Protein AF-A0A9X9LH06-F1 (afdb_monomer_lite)

Sequence (81 aa):
MITVFSNRLGWHNMELLLSQFQKRLTFGIQRELCDLVRVSLLNAQRARFLYASGFLTVADLARANIVEVETVLKNAVPFKR

Structure (mmCIF, N/CA/C/O backbone):
data_AF-A0A9X9LH06-F1
#
_entry.id   AF-A0A9X9LH06-F1
#
loop_
_atom_site.group_PDB
_atom_site.id
_atom_site.type_symbol
_atom_site.label_atom_id
_atom_site.label_alt_id
_atom_site.label_comp_id
_atom_site.label_asym_id
_atom_site.label_entity_id
_atom_site.label_seq_id
_atom_site.pdbx_PDB_ins_code
_atom_site.Cartn_x
_atom_site.Cartn_y
_atom_site.Cartn_z
_atom_site.occupancy
_atom_site.B_iso_or_equiv
_atom_site.auth_seq_id
_atom_site.auth_comp_id
_atom_site.auth_asym_id
_atom_site.auth_atom_id
_atom_site.pdbx_PDB_model_num
ATOM 1 N N . MET A 1 1 ? 7.131 3.259 -18.715 1.00 80.75 1 MET A N 1
ATOM 2 C CA . MET A 1 1 ? 7.983 3.833 -19.783 1.00 80.75 1 MET A CA 1
ATOM 3 C C . MET A 1 1 ? 9.445 3.436 -19.608 1.00 80.75 1 MET A C 1
ATOM 5 O O . MET A 1 1 ? 9.927 2.726 -20.472 1.00 80.75 1 MET A O 1
ATOM 9 N N . ILE A 1 2 ? 10.124 3.766 -18.499 1.00 90.44 2 ILE A N 1
ATOM 10 C CA . ILE A 1 2 ? 11.531 3.349 -18.287 1.00 90.44 2 ILE A CA 1
ATOM 11 C C . ILE A 1 2 ? 11.677 1.844 -17.996 1.00 90.44 2 ILE A C 1
ATOM 13 O O . ILE A 1 2 ? 12.555 1.203 -18.552 1.00 90.44 2 ILE A O 1
ATOM 17 N N . THR A 1 3 ? 10.777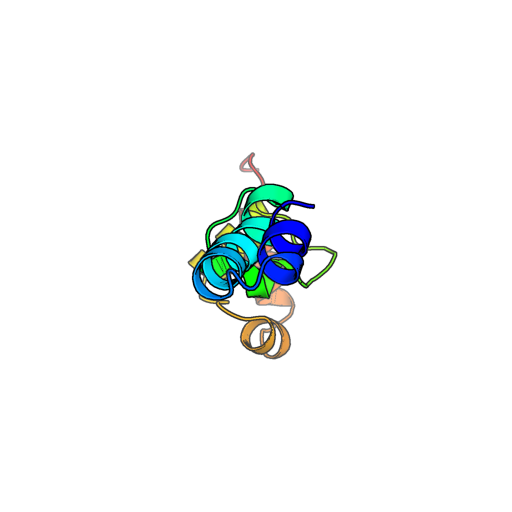 1.251 -17.207 1.00 91.19 3 THR A N 1
ATOM 18 C CA . THR A 1 3 ? 10.758 -0.204 -16.944 1.00 91.19 3 THR A CA 1
ATOM 19 C C . THR A 1 3 ? 10.681 -1.030 -18.230 1.00 91.19 3 THR A C 1
ATOM 21 O O . THR A 1 3 ? 11.506 -1.906 -18.461 1.00 91.19 3 THR A O 1
ATOM 24 N N . VAL A 1 4 ? 9.728 -0.690 -19.104 1.00 92.12 4 VAL A N 1
ATOM 25 C CA . VAL A 1 4 ? 9.553 -1.334 -20.416 1.00 92.12 4 VAL A CA 1
ATOM 26 C C . VAL A 1 4 ? 10.761 -1.081 -21.319 1.00 92.12 4 VAL A C 1
ATOM 28 O O . VAL A 1 4 ? 11.191 -1.988 -22.018 1.00 92.12 4 VAL A O 1
ATOM 31 N N . PHE A 1 5 ? 11.340 0.120 -21.292 1.00 93.69 5 PHE A N 1
ATOM 32 C CA . PHE A 1 5 ? 12.559 0.418 -22.043 1.00 93.69 5 PHE A CA 1
ATOM 33 C C . PHE A 1 5 ? 13.738 -0.475 -21.613 1.00 93.69 5 PHE A C 1
ATOM 35 O O . PHE A 1 5 ? 14.348 -1.118 -22.464 1.00 93.69 5 PHE A O 1
ATOM 42 N N . SER A 1 6 ? 14.004 -0.601 -20.307 1.00 93.00 6 SER A N 1
ATOM 43 C CA . SER A 1 6 ? 15.049 -1.487 -19.772 1.00 93.00 6 SER A CA 1
ATOM 44 C C . SER A 1 6 ? 14.814 -2.958 -20.133 1.00 93.00 6 SER A C 1
ATOM 46 O O . SER A 1 6 ? 15.768 -3.652 -20.478 1.00 93.00 6 SER A O 1
ATOM 48 N N . ASN A 1 7 ? 13.556 -3.415 -20.129 1.00 94.12 7 ASN A N 1
ATOM 49 C CA . ASN A 1 7 ? 13.191 -4.763 -20.570 1.00 94.12 7 ASN A CA 1
ATOM 50 C C . ASN A 1 7 ? 13.583 -5.017 -22.035 1.00 94.12 7 ASN A C 1
ATOM 52 O O . ASN A 1 7 ? 14.206 -6.029 -22.347 1.00 94.12 7 ASN A O 1
ATOM 56 N N . ARG A 1 8 ? 13.265 -4.074 -22.934 1.00 95.94 8 ARG A N 1
ATOM 57 C CA . ARG A 1 8 ? 13.552 -4.198 -24.375 1.00 95.94 8 ARG A CA 1
ATOM 58 C C . ARG A 1 8 ? 15.047 -4.202 -24.704 1.00 95.94 8 ARG A C 1
ATOM 60 O O . ARG A 1 8 ? 15.418 -4.750 -25.734 1.00 95.94 8 ARG A O 1
ATOM 67 N N . LEU A 1 9 ? 15.888 -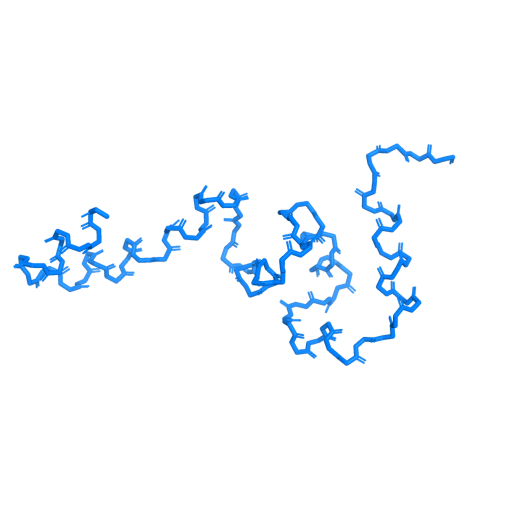3.631 -23.840 1.00 96.44 9 LEU A N 1
ATOM 68 C CA . LEU A 1 9 ? 17.352 -3.676 -23.957 1.00 96.44 9 LEU A CA 1
ATOM 69 C C . LEU A 1 9 ? 17.987 -4.905 -23.280 1.00 96.44 9 LEU A C 1
ATOM 71 O O . LEU A 1 9 ? 19.208 -5.045 -23.297 1.00 96.44 9 LEU A O 1
ATOM 75 N N . GLY A 1 10 ? 17.187 -5.784 -22.663 1.00 95.31 10 GLY A N 1
ATOM 76 C CA . GLY A 1 10 ? 17.680 -6.951 -21.922 1.00 95.31 10 GLY A CA 1
ATOM 77 C C . GLY A 1 10 ? 18.296 -6.614 -20.558 1.00 95.31 10 GLY A C 1
ATOM 78 O O . GLY A 1 10 ? 18.955 -7.450 -19.942 1.00 95.31 10 GLY A O 1
ATOM 79 N N . TRP A 1 11 ? 18.099 -5.396 -20.046 1.00 96.88 11 TRP A N 1
ATOM 80 C CA . TRP A 1 11 ? 18.644 -4.951 -18.758 1.00 96.88 11 TRP A CA 1
ATOM 81 C C . TRP A 1 11 ? 17.759 -5.397 -17.588 1.00 96.88 11 TRP A C 1
ATOM 83 O O . TRP A 1 11 ? 17.214 -4.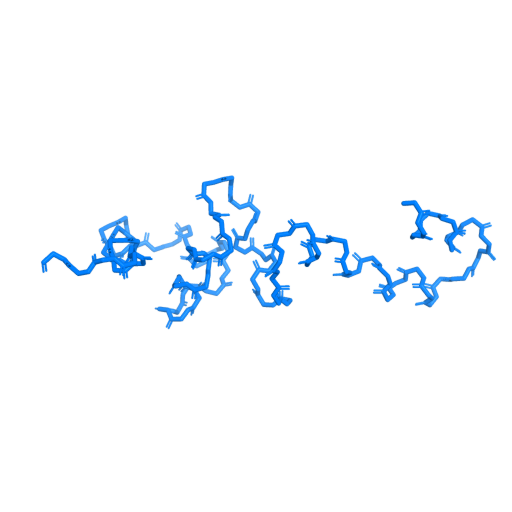577 -16.844 1.00 96.88 11 TRP A O 1
ATOM 93 N N . HIS A 1 12 ? 17.626 -6.709 -17.404 1.00 93.75 12 HIS A N 1
ATOM 94 C CA . HIS A 1 12 ? 16.688 -7.308 -16.447 1.00 93.75 12 HIS A CA 1
ATOM 95 C C . HIS A 1 12 ? 16.918 -6.875 -14.992 1.00 93.75 12 HIS A C 1
ATOM 97 O O . HIS A 1 12 ? 15.960 -6.621 -14.263 1.00 93.75 12 HIS A O 1
ATOM 103 N N . ASN A 1 13 ? 18.175 -6.708 -14.570 1.00 93.88 13 ASN A N 1
ATOM 104 C CA . ASN A 1 13 ? 18.488 -6.228 -13.218 1.00 93.88 13 ASN A CA 1
ATOM 105 C C . ASN A 1 13 ? 17.946 -4.811 -12.981 1.00 93.88 13 ASN A C 1
ATOM 107 O O . ASN A 1 13 ? 17.386 -4.517 -11.926 1.00 93.88 13 ASN A O 1
ATOM 111 N N . MET A 1 14 ? 18.082 -3.932 -13.977 1.00 93.31 14 MET A N 1
ATOM 112 C CA . MET A 1 14 ? 17.606 -2.555 -13.879 1.00 93.31 14 MET A CA 1
ATOM 113 C C . MET A 1 14 ? 16.079 -2.495 -13.940 1.00 93.31 14 MET A C 1
ATOM 115 O O . MET A 1 14 ? 15.459 -1.789 -13.148 1.00 93.31 14 MET A O 1
ATOM 119 N N . GLU A 1 15 ? 15.466 -3.283 -14.824 1.00 94.00 15 GLU A N 1
ATOM 120 C CA . GLU A 1 15 ? 14.014 -3.447 -14.887 1.00 94.00 15 GLU A CA 1
ATOM 121 C C . GLU A 1 15 ? 13.433 -3.879 -13.534 1.00 94.00 15 GLU A C 1
ATOM 123 O O . GLU A 1 15 ? 12.479 -3.260 -13.052 1.00 94.00 15 GLU A O 1
ATOM 128 N N . LEU A 1 16 ? 14.027 -4.896 -12.898 1.00 92.56 16 LEU A N 1
ATOM 129 C CA . LEU A 1 16 ? 13.570 -5.413 -11.611 1.00 92.56 16 LEU A CA 1
ATOM 130 C C . LEU A 1 16 ? 13.573 -4.320 -10.540 1.00 92.56 16 LEU A C 1
ATOM 132 O O . LEU A 1 16 ? 12.574 -4.151 -9.840 1.00 92.56 16 LEU A O 1
ATOM 136 N N . LEU A 1 17 ? 14.656 -3.546 -10.445 1.00 91.81 17 LEU A N 1
ATOM 137 C CA . LEU A 1 17 ? 14.752 -2.434 -9.498 1.00 91.81 17 LEU A CA 1
ATOM 138 C C . LEU A 1 17 ? 13.687 -1.369 -9.780 1.00 91.81 17 LEU A C 1
ATOM 140 O O . LEU A 1 17 ? 12.964 -0.961 -8.872 1.00 91.81 17 LEU A O 1
ATOM 144 N N . LEU A 1 18 ? 13.540 -0.955 -11.040 1.00 91.62 18 LEU A N 1
ATOM 145 C CA . LEU A 1 18 ? 12.621 0.111 -11.443 1.00 91.62 18 LEU A CA 1
ATOM 146 C C . LEU A 1 18 ? 11.144 -0.271 -11.281 1.00 91.62 18 LEU A C 1
ATOM 148 O O . LEU A 1 18 ? 10.323 0.576 -10.920 1.00 91.62 18 LEU A O 1
ATOM 152 N N . SER A 1 19 ? 10.796 -1.541 -11.506 1.00 90.06 19 SER A N 1
ATOM 153 C CA . SER A 1 19 ? 9.418 -2.046 -11.400 1.00 90.06 19 SER A CA 1
ATOM 154 C C . SER A 1 19 ? 8.804 -1.815 -10.013 1.00 90.06 19 SER A C 1
ATOM 156 O O . SER A 1 19 ? 7.603 -1.576 -9.881 1.00 90.06 19 SER A O 1
ATOM 158 N N . GLN A 1 20 ? 9.6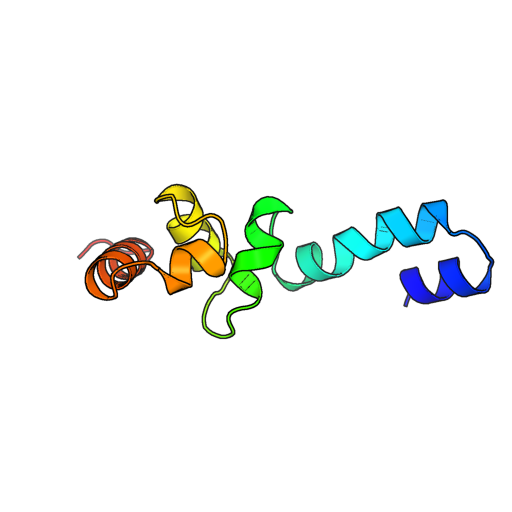42 -1.787 -8.975 1.00 89.06 20 GLN A N 1
ATOM 159 C CA . GLN A 1 20 ? 9.224 -1.598 -7.588 1.00 89.06 20 GLN A CA 1
ATOM 160 C C . GLN A 1 20 ? 8.873 -0.139 -7.257 1.00 89.06 20 GLN A C 1
ATOM 162 O O . GLN A 1 20 ? 8.168 0.120 -6.279 1.00 89.06 20 GLN A O 1
ATOM 167 N N . PHE A 1 21 ? 9.343 0.826 -8.052 1.00 91.44 21 PHE A N 1
ATOM 168 C CA . PHE A 1 21 ? 9.113 2.249 -7.791 1.00 91.44 21 PHE A CA 1
ATOM 169 C C . PHE A 1 21 ? 7.785 2.754 -8.336 1.00 91.44 21 PHE A C 1
ATOM 171 O O . PHE A 1 21 ? 7.229 3.683 -7.757 1.00 91.44 21 PHE A O 1
ATOM 178 N N . GLN A 1 22 ? 7.246 2.143 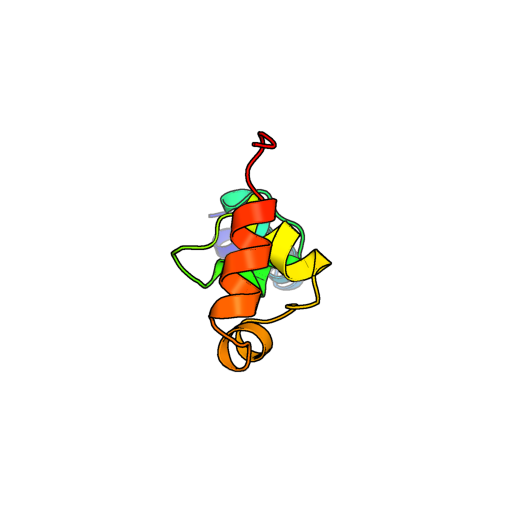-9.395 1.00 87.50 22 GLN A N 1
ATOM 179 C CA . GLN A 1 22 ? 6.056 2.662 -10.075 1.00 87.50 22 GLN A CA 1
ATOM 180 C C . GLN A 1 22 ? 4.889 2.879 -9.099 1.00 87.50 22 GLN A C 1
ATOM 182 O O . GLN A 1 22 ? 4.404 3.998 -8.968 1.00 87.50 22 GLN A O 1
ATOM 187 N N . LYS A 1 23 ? 4.506 1.850 -8.330 1.00 87.88 23 LYS A N 1
ATOM 188 C CA . LYS A 1 23 ? 3.422 1.959 -7.333 1.00 87.88 23 LYS A CA 1
ATOM 189 C C . LYS A 1 23 ? 3.750 2.949 -6.212 1.00 87.88 23 LYS A C 1
ATOM 191 O O . LYS A 1 23 ? 2.888 3.715 -5.792 1.00 87.88 23 LYS A O 1
ATOM 196 N N . ARG A 1 24 ? 4.998 2.951 -5.737 1.00 92.69 24 ARG A N 1
ATOM 197 C CA . ARG A 1 24 ? 5.445 3.822 -4.641 1.00 92.69 24 ARG A CA 1
ATOM 198 C C . ARG A 1 24 ? 5.370 5.296 -5.013 1.00 92.69 24 ARG A C 1
ATOM 200 O O . ARG A 1 24 ? 4.965 6.098 -4.183 1.00 92.69 24 ARG A O 1
ATOM 207 N N . LEU A 1 25 ? 5.725 5.632 -6.250 1.00 92.88 25 LEU A N 1
ATOM 208 C CA . LEU A 1 25 ? 5.662 6.996 -6.764 1.00 92.88 25 LEU A CA 1
ATOM 209 C C . LEU A 1 25 ? 4.223 7.428 -7.054 1.00 92.88 25 LEU A C 1
ATOM 211 O 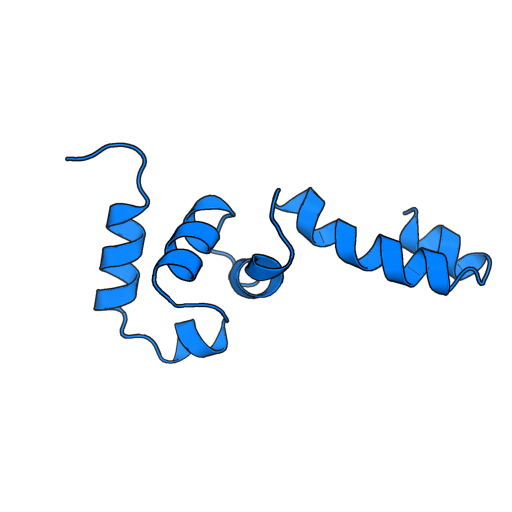O . LEU A 1 25 ? 3.867 8.549 -6.717 1.00 92.88 25 LEU A O 1
ATOM 215 N N . THR A 1 26 ? 3.382 6.543 -7.603 1.00 89.81 26 THR A N 1
ATOM 216 C CA . THR A 1 26 ? 1.969 6.861 -7.873 1.00 89.81 26 THR A CA 1
ATOM 217 C C . THR A 1 26 ? 1.206 7.242 -6.607 1.00 89.81 26 THR A C 1
ATOM 219 O O . THR A 1 26 ? 0.450 8.206 -6.618 1.00 89.81 26 THR A O 1
ATOM 222 N N . PHE A 1 27 ? 1.403 6.496 -5.519 1.00 90.31 27 PHE A N 1
ATOM 223 C CA . PHE A 1 27 ? 0.674 6.725 -4.270 1.00 90.31 27 PHE A CA 1
ATOM 224 C C . PHE A 1 27 ? 1.473 7.517 -3.225 1.00 90.31 27 PHE A C 1
ATOM 226 O O . PHE A 1 27 ? 0.917 7.870 -2.193 1.00 90.31 27 PHE A O 1
ATOM 233 N N . GLY A 1 28 ? 2.761 7.790 -3.450 1.00 93.62 28 GLY A N 1
ATOM 234 C CA . GLY A 1 28 ? 3.622 8.459 -2.468 1.00 93.62 28 GLY A CA 1
ATOM 235 C C . GLY A 1 28 ? 3.858 7.622 -1.204 1.00 93.62 28 GLY A C 1
ATOM 236 O O . GLY A 1 28 ? 3.774 8.132 -0.090 1.00 93.62 28 GLY A O 1
ATOM 237 N N . ILE A 1 29 ? 4.118 6.320 -1.361 1.00 94.38 29 ILE A N 1
ATOM 238 C CA . ILE A 1 29 ? 4.199 5.359 -0.249 1.00 94.38 29 ILE A CA 1
ATOM 239 C C . ILE A 1 29 ? 5.534 4.609 -0.169 1.00 94.38 29 ILE A C 1
ATOM 241 O O . ILE A 1 29 ? 6.308 4.502 -1.125 1.00 94.38 29 ILE A O 1
ATOM 245 N N . GLN A 1 30 ? 5.784 4.020 0.999 1.00 94.12 30 GLN A N 1
ATOM 246 C CA . GLN A 1 30 ? 6.839 3.025 1.194 1.00 94.12 30 GLN A CA 1
ATOM 247 C C . GLN A 1 30 ? 6.369 1.619 0.796 1.00 94.12 30 GLN A C 1
ATOM 249 O O . GLN A 1 30 ? 5.175 1.366 0.647 1.00 94.12 30 GLN A O 1
ATOM 254 N N . ARG A 1 31 ? 7.331 0.700 0.624 1.00 93.12 31 ARG A N 1
ATOM 255 C CA . ARG A 1 31 ? 7.094 -0.664 0.121 1.00 93.12 31 ARG A CA 1
ATOM 256 C C . ARG A 1 31 ? 6.077 -1.445 0.955 1.00 93.12 31 ARG A C 1
ATOM 258 O O . ARG A 1 31 ? 5.291 -2.194 0.393 1.00 93.12 31 ARG A O 1
ATOM 265 N N . GLU A 1 32 ? 6.099 -1.263 2.267 1.00 94.00 32 GLU A N 1
ATOM 266 C CA . GLU A 1 32 ? 5.214 -1.958 3.207 1.00 94.00 32 GLU A CA 1
ATOM 267 C C . GLU A 1 32 ? 3.724 -1.678 2.970 1.00 94.00 32 GLU A C 1
ATOM 269 O O . GLU A 1 32 ? 2.893 -2.550 3.181 1.00 94.00 32 GLU A O 1
ATOM 274 N N . LEU A 1 33 ? 3.382 -0.508 2.426 1.00 95.00 33 LEU A N 1
ATOM 275 C CA . LEU A 1 33 ? 1.993 -0.136 2.159 1.00 95.00 33 LEU A CA 1
ATOM 276 C C . LEU A 1 33 ? 1.497 -0.575 0.777 1.00 95.00 33 LEU A C 1
ATOM 278 O O . LEU A 1 33 ? 0.320 -0.393 0.474 1.00 95.00 33 LEU A O 1
ATOM 282 N N . CYS A 1 34 ? 2.369 -1.131 -0.074 1.00 94.25 34 CYS A N 1
ATOM 283 C CA . CYS A 1 34 ? 2.026 -1.486 -1.454 1.00 94.25 34 CYS A CA 1
ATOM 284 C C . CYS A 1 34 ? 0.883 -2.505 -1.551 1.00 94.25 34 CYS A C 1
ATOM 286 O O . CYS A 1 34 ? 0.196 -2.526 -2.573 1.00 94.25 34 CYS A O 1
ATOM 288 N N . ASP A 1 35 ? 0.700 -3.353 -0.535 1.00 94.94 35 ASP A N 1
ATOM 289 C CA . ASP A 1 35 ? -0.398 -4.318 -0.511 1.00 94.94 35 ASP A CA 1
ATOM 290 C C . ASP A 1 35 ? -1.726 -3.647 -0.132 1.00 94.94 35 ASP A C 1
ATOM 292 O O . ASP A 1 35 ? -2.705 -3.766 -0.863 1.00 94.94 35 ASP A O 1
ATOM 296 N N . LEU A 1 36 ? -1.743 -2.845 0.936 1.00 94.62 36 LEU A N 1
ATOM 297 C CA . LEU A 1 36 ? -2.950 -2.159 1.414 1.00 94.62 36 LEU A CA 1
ATOM 298 C C . LEU A 1 36 ? -3.550 -1.204 0.372 1.00 94.62 36 LEU A C 1
ATOM 300 O O . LEU A 1 36 ? -4.763 -1.189 0.179 1.00 94.62 36 LEU A O 1
ATOM 304 N N . VAL A 1 37 ? -2.723 -0.450 -0.361 1.00 94.31 37 VAL A N 1
ATOM 305 C CA . VAL A 1 37 ? -3.214 0.497 -1.388 1.00 94.31 37 VAL A CA 1
ATOM 306 C C . VAL A 1 37 ? -3.813 -0.177 -2.630 1.00 94.31 37 VAL A C 1
ATOM 308 O O . VAL A 1 37 ? -4.262 0.505 -3.546 1.00 94.31 37 VAL A O 1
ATOM 311 N N . ARG A 1 38 ? -3.836 -1.517 -2.695 1.00 93.19 38 ARG A N 1
ATOM 312 C CA . ARG A 1 38 ? -4.603 -2.248 -3.718 1.00 93.19 38 ARG A CA 1
ATOM 313 C C . ARG A 1 38 ? -6.111 -2.095 -3.512 1.00 93.19 38 ARG A C 1
ATOM 315 O O . ARG A 1 38 ? -6.865 -2.269 -4.466 1.00 93.19 38 ARG A O 1
ATOM 322 N N . VAL A 1 39 ? -6.549 -1.790 -2.288 1.00 94.00 39 VAL A N 1
ATOM 323 C CA . VAL A 1 39 ? -7.951 -1.503 -1.972 1.00 94.00 39 VAL A CA 1
ATOM 324 C C . VAL A 1 39 ? -8.284 -0.094 -2.454 1.00 94.00 39 VAL A C 1
ATOM 326 O O . VAL A 1 39 ? -7.697 0.881 -1.991 1.00 94.00 39 VAL A O 1
ATOM 329 N N . SER A 1 40 ? -9.259 0.025 -3.354 1.00 90.75 40 SER A N 1
ATOM 330 C CA . SER A 1 40 ? -9.597 1.279 -4.047 1.00 90.75 40 SER A CA 1
ATOM 331 C C . SER A 1 40 ? -9.934 2.459 -3.123 1.00 90.75 40 SER A C 1
ATOM 333 O O . SER A 1 40 ? -9.685 3.606 -3.480 1.00 90.75 40 SER A O 1
ATOM 335 N N . LEU A 1 41 ? -10.475 2.197 -1.930 1.00 91.25 41 LEU A N 1
ATOM 336 C CA . LEU A 1 41 ? -10.856 3.223 -0.947 1.00 91.25 41 LEU A CA 1
ATOM 337 C C . LEU A 1 41 ? -9.703 3.671 -0.026 1.00 91.25 41 LEU A C 1
ATOM 339 O O . LEU A 1 41 ? -9.873 4.609 0.769 1.00 91.25 41 LEU A O 1
ATOM 343 N N . LEU A 1 42 ? -8.545 3.006 -0.100 1.00 92.62 42 LEU A N 1
ATOM 344 C CA . LEU A 1 42 ? -7.382 3.298 0.733 1.00 92.62 42 LEU A CA 1
ATOM 345 C C . LEU A 1 42 ? -6.395 4.198 -0.008 1.00 92.62 42 LEU A C 1
ATOM 347 O O . LEU A 1 42 ? -5.720 3.796 -0.950 1.00 92.62 42 LEU A O 1
ATOM 351 N N . ASN A 1 43 ? -6.279 5.432 0.478 1.00 91.50 43 ASN A N 1
ATOM 352 C CA . ASN A 1 43 ? -5.195 6.333 0.104 1.00 91.50 43 ASN A CA 1
ATOM 353 C C . ASN A 1 43 ? -3.955 6.092 0.989 1.00 91.50 43 ASN A C 1
ATOM 355 O O . ASN A 1 43 ? -4.006 5.347 1.971 1.00 91.50 43 ASN A O 1
ATOM 359 N N . ALA A 1 44 ? -2.842 6.754 0.664 1.00 92.81 44 ALA A N 1
ATOM 360 C CA . ALA A 1 44 ? -1.573 6.605 1.379 1.00 92.81 44 ALA A CA 1
ATOM 361 C C . ALA A 1 44 ? -1.684 6.852 2.893 1.00 92.81 44 ALA A C 1
ATOM 363 O O . ALA A 1 44 ? -1.122 6.099 3.688 1.00 92.81 44 ALA A O 1
ATOM 364 N N . GLN A 1 45 ? -2.439 7.878 3.295 1.00 92.69 45 GLN A N 1
ATOM 365 C CA . GLN A 1 45 ? -2.632 8.229 4.702 1.00 92.69 45 GLN A CA 1
ATOM 366 C C . GLN A 1 45 ? -3.421 7.147 5.447 1.00 92.69 45 GLN A C 1
ATOM 368 O O . GLN A 1 45 ? -2.970 6.663 6.481 1.00 92.69 45 GLN A O 1
ATOM 373 N N . ARG A 1 46 ? -4.566 6.713 4.909 1.00 93.38 46 ARG A N 1
ATOM 374 C CA . ARG A 1 46 ? -5.394 5.658 5.514 1.00 93.38 46 ARG A CA 1
ATOM 375 C C . ARG A 1 46 ? -4.647 4.331 5.593 1.00 93.38 46 ARG A C 1
ATOM 377 O O . ARG A 1 46 ? -4.680 3.687 6.635 1.00 93.38 46 ARG A O 1
ATOM 384 N N . ALA A 1 47 ? -3.930 3.957 4.531 1.00 95.25 47 ALA A N 1
ATOM 385 C CA . ALA A 1 47 ? -3.086 2.766 4.528 1.00 95.25 47 ALA A CA 1
ATOM 386 C C . ALA A 1 47 ? -2.018 2.833 5.630 1.00 95.25 47 ALA A C 1
ATOM 388 O O . ALA A 1 47 ? -1.798 1.845 6.323 1.00 95.25 47 ALA A O 1
ATOM 389 N N . ARG A 1 48 ? -1.401 4.003 5.850 1.00 95.00 48 ARG A N 1
ATOM 390 C CA . ARG A 1 48 ? -0.422 4.192 6.929 1.00 95.00 48 ARG A CA 1
ATOM 391 C C . ARG A 1 48 ? -1.037 4.009 8.316 1.00 95.00 48 ARG A C 1
ATOM 393 O O . ARG A 1 48 ? -0.431 3.341 9.145 1.00 95.00 48 ARG A O 1
ATOM 400 N N . PHE A 1 49 ? -2.216 4.579 8.563 1.00 94.62 49 PHE A N 1
ATOM 401 C CA . PHE A 1 49 ? -2.910 4.422 9.845 1.00 94.62 49 PHE A CA 1
ATOM 402 C C . PHE A 1 49 ? -3.301 2.965 10.110 1.00 94.62 49 PHE A C 1
ATOM 404 O O . PHE A 1 49 ? -3.056 2.465 11.204 1.00 94.62 49 PHE A O 1
ATOM 411 N N . LEU A 1 50 ? -3.829 2.269 9.100 1.00 95.06 50 LEU A N 1
ATOM 412 C CA . LEU A 1 50 ? -4.165 0.846 9.202 1.00 95.06 50 LEU A CA 1
ATOM 413 C C . LEU A 1 50 ? -2.931 -0.013 9.493 1.00 95.06 50 LEU A C 1
ATOM 415 O O . LEU A 1 50 ? -2.953 -0.837 10.409 1.00 95.06 50 LEU A O 1
ATOM 419 N N . TYR A 1 51 ? -1.832 0.245 8.786 1.00 96.25 51 TYR A N 1
ATOM 420 C CA . TYR A 1 51 ? -0.565 -0.440 9.016 1.00 96.25 51 TYR A CA 1
ATOM 421 C C . TYR A 1 51 ? -0.039 -0.208 10.439 1.00 96.25 51 TYR A C 1
ATOM 423 O O . TYR A 1 51 ? 0.334 -1.157 11.123 1.00 96.25 51 TYR A O 1
ATOM 431 N N . ALA A 1 52 ? -0.079 1.038 10.925 1.00 94.62 52 ALA A N 1
ATOM 432 C CA . ALA A 1 52 ? 0.331 1.380 12.288 1.00 94.62 52 ALA A CA 1
ATOM 433 C C . ALA A 1 52 ? -0.556 0.733 13.368 1.00 94.62 52 ALA A C 1
ATOM 435 O O . ALA A 1 52 ? -0.083 0.482 14.472 1.00 94.62 52 ALA A O 1
ATOM 436 N N . SER A 1 53 ? -1.820 0.432 13.051 1.00 94.06 53 SER A N 1
ATOM 437 C CA . SER A 1 53 ? -2.736 -0.305 13.932 1.00 94.06 53 SER A CA 1
ATOM 438 C C . SER A 1 53 ? -2.621 -1.834 13.842 1.00 94.06 53 SER A C 1
ATOM 440 O O . SER A 1 53 ? -3.360 -2.531 14.528 1.00 94.06 53 SER A O 1
ATOM 442 N N . GLY A 1 54 ? -1.706 -2.365 13.021 1.00 94.69 54 GLY A N 1
ATOM 443 C CA . GLY A 1 54 ? -1.438 -3.804 12.910 1.00 94.69 54 GLY A CA 1
ATOM 444 C C . GLY A 1 54 ? -2.060 -4.503 11.697 1.00 94.69 54 GLY A C 1
ATOM 445 O O . GLY A 1 54 ? -1.820 -5.692 11.503 1.00 94.69 54 GLY A O 1
ATOM 446 N N . PHE A 1 55 ? -2.803 -3.795 10.840 1.00 96.06 55 PHE A N 1
ATOM 447 C CA . PHE A 1 55 ? -3.319 -4.352 9.585 1.00 96.06 55 PHE A CA 1
ATOM 448 C C . PHE A 1 55 ? -2.271 -4.198 8.484 1.00 96.06 55 PHE A C 1
ATOM 450 O O . PHE A 1 55 ? -2.224 -3.176 7.802 1.00 96.06 55 PHE A O 1
ATOM 457 N N . LEU A 1 56 ? -1.400 -5.195 8.332 1.00 95.62 56 LEU A N 1
ATOM 458 C CA . LEU A 1 56 ? -0.233 -5.101 7.448 1.00 95.62 56 LEU A CA 1
ATOM 459 C C . LEU A 1 56 ? -0.571 -5.444 5.993 1.00 95.62 56 LEU A C 1
ATOM 461 O O . LEU A 1 56 ? 0.023 -4.892 5.066 1.00 95.62 56 LEU A O 1
ATOM 465 N N . THR A 1 57 ? -1.525 -6.353 5.792 1.00 96.31 57 THR A N 1
ATOM 466 C CA . THR A 1 57 ? -1.890 -6.892 4.477 1.00 96.31 57 THR A CA 1
ATOM 467 C C . THR A 1 57 ? -3.388 -6.798 4.203 1.00 96.31 57 THR A C 1
ATOM 469 O O . THR A 1 57 ? -4.210 -6.639 5.108 1.00 96.31 57 THR A O 1
ATOM 472 N N . VAL A 1 58 ? -3.772 -6.968 2.936 1.00 95.81 58 VAL A N 1
ATOM 473 C CA . VAL A 1 58 ? -5.187 -7.088 2.543 1.00 95.81 58 VAL A CA 1
ATOM 474 C C . VAL A 1 58 ? -5.844 -8.302 3.212 1.00 95.81 58 VAL A C 1
ATOM 476 O O . VAL A 1 58 ? -7.026 -8.254 3.537 1.00 95.81 58 VAL A O 1
ATOM 479 N N . ALA A 1 59 ? -5.085 -9.373 3.466 1.00 95.75 59 ALA A N 1
ATOM 480 C CA . ALA A 1 59 ? -5.583 -10.554 4.168 1.00 95.75 59 ALA A CA 1
ATOM 481 C C . ALA A 1 59 ? -5.885 -10.274 5.650 1.00 95.75 59 ALA A C 1
ATOM 483 O O . ALA A 1 59 ? -6.829 -10.837 6.203 1.00 95.75 59 ALA A O 1
ATOM 484 N N . ASP A 1 60 ? -5.115 -9.397 6.294 1.00 95.19 60 ASP A N 1
ATOM 485 C CA . ASP A 1 60 ? -5.403 -8.954 7.663 1.00 95.19 60 ASP A CA 1
ATOM 486 C C . ASP A 1 60 ? -6.667 -8.104 7.687 1.00 95.19 60 ASP A C 1
ATOM 488 O O . ASP A 1 60 ? -7.553 -8.340 8.502 1.00 95.19 60 ASP A O 1
ATOM 492 N N . LEU A 1 61 ? -6.802 -7.191 6.722 1.00 94.00 61 LEU A N 1
ATOM 493 C CA . LEU A 1 61 ? -7.986 -6.348 6.591 1.00 94.00 61 LEU A CA 1
ATOM 494 C C . LEU A 1 61 ? -9.257 -7.159 6.281 1.00 94.00 61 LEU A C 1
ATOM 496 O O . LEU A 1 61 ? -10.328 -6.824 6.771 1.00 94.00 61 LEU A O 1
ATOM 500 N N . ALA A 1 62 ? -9.144 -8.240 5.505 1.00 95.00 62 ALA A N 1
ATOM 501 C CA . ALA A 1 62 ? -10.265 -9.127 5.187 1.00 95.00 62 ALA A CA 1
ATOM 502 C C . ALA A 1 62 ? -10.757 -9.947 6.395 1.00 95.00 62 ALA A C 1
ATOM 504 O O . ALA A 1 62 ? -11.912 -10.362 6.421 1.00 95.00 62 ALA A O 1
ATOM 505 N N . ARG A 1 63 ? -9.881 -10.198 7.377 1.00 95.62 63 ARG A N 1
ATOM 506 C CA . ARG A 1 63 ? -10.203 -10.918 8.622 1.00 95.62 63 ARG A CA 1
ATOM 507 C C . ARG A 1 63 ? -10.605 -9.985 9.765 1.00 95.62 63 ARG A C 1
ATOM 509 O O . ARG A 1 63 ? -11.124 -10.457 10.772 1.00 95.62 63 ARG A O 1
ATOM 516 N N . ALA A 1 64 ? -10.329 -8.692 9.626 1.00 94.81 64 ALA A N 1
ATOM 517 C CA . ALA A 1 64 ? -10.583 -7.690 10.645 1.00 94.81 64 ALA A CA 1
ATOM 518 C C . ALA A 1 64 ? -12.081 -7.462 10.872 1.00 94.81 64 ALA A C 1
ATOM 520 O O . ALA A 1 64 ? -12.899 -7.570 9.954 1.00 94.81 64 ALA A O 1
ATOM 521 N N . ASN A 1 65 ? -12.438 -7.074 12.095 1.00 95.75 65 ASN A N 1
ATOM 522 C CA . ASN A 1 65 ? -13.791 -6.630 12.388 1.00 95.75 65 ASN A CA 1
ATOM 523 C C . ASN A 1 65 ? -14.032 -5.245 11.764 1.00 95.75 65 ASN A C 1
ATOM 525 O O . ASN A 1 65 ? -13.219 -4.330 11.904 1.00 95.75 65 ASN A O 1
ATOM 529 N N . ILE A 1 66 ? -15.186 -5.071 11.119 1.00 95.06 66 ILE A N 1
ATOM 530 C CA . ILE A 1 66 ? -15.601 -3.807 10.496 1.00 95.06 66 ILE A CA 1
ATOM 531 C C . ILE A 1 66 ? -15.554 -2.656 11.511 1.00 95.06 66 ILE A C 1
ATOM 533 O O . ILE A 1 66 ? -15.078 -1.571 11.179 1.00 95.06 66 ILE A O 1
ATOM 537 N N . VAL A 1 67 ? -15.987 -2.901 12.753 1.00 95.75 67 VAL A N 1
ATOM 538 C CA . VAL A 1 67 ? -16.006 -1.881 13.815 1.00 95.75 67 VAL A CA 1
ATOM 539 C C . VAL A 1 67 ? -14.589 -1.415 14.158 1.00 95.75 67 VAL A C 1
ATOM 541 O O . VAL A 1 67 ? -14.348 -0.218 14.296 1.00 95.75 67 VAL A O 1
ATOM 544 N N . GLU A 1 68 ? -13.626 -2.334 14.236 1.00 94.25 68 GLU A N 1
ATOM 545 C CA . GLU A 1 68 ? -12.226 -1.994 14.513 1.00 94.25 68 GLU A CA 1
ATOM 546 C C . GLU A 1 68 ? -11.635 -1.150 13.381 1.00 94.25 68 GLU A C 1
ATOM 548 O O . GLU A 1 68 ? -11.075 -0.080 13.627 1.00 94.25 68 GLU A O 1
ATOM 553 N N . VAL A 1 69 ? -11.840 -1.562 12.128 1.00 94.75 69 VAL A N 1
ATOM 554 C CA . VAL A 1 69 ? -11.364 -0.811 10.956 1.00 94.75 69 VAL A CA 1
ATOM 555 C C . VAL A 1 69 ? -11.983 0.589 10.911 1.00 94.75 69 VAL A C 1
ATOM 557 O O . VAL A 1 69 ? -11.282 1.570 10.655 1.00 94.75 69 VAL A O 1
ATOM 560 N N . GLU A 1 70 ? -13.278 0.715 11.211 1.00 94.06 70 GLU A N 1
ATOM 561 C CA . GLU A 1 70 ? -13.964 2.005 11.273 1.00 94.06 70 GLU A CA 1
ATOM 562 C C . GLU A 1 70 ? -13.348 2.928 12.333 1.00 94.06 70 GLU A C 1
ATOM 564 O O . GLU A 1 70 ? -13.119 4.110 12.061 1.00 94.06 70 GLU A O 1
ATOM 569 N N . THR A 1 71 ? -13.031 2.409 13.524 1.00 93.38 71 THR A N 1
ATOM 570 C CA . THR A 1 71 ? -12.403 3.213 14.586 1.00 93.38 71 THR A CA 1
ATOM 571 C C . THR A 1 71 ? -11.028 3.735 14.177 1.00 93.38 71 THR A C 1
ATOM 573 O O . THR A 1 71 ? -10.740 4.919 14.362 1.00 93.38 71 THR A O 1
ATOM 576 N N . VAL A 1 72 ? -10.202 2.901 13.537 1.00 93.50 72 VAL A N 1
ATOM 577 C CA . VAL A 1 72 ? -8.889 3.321 13.032 1.00 93.50 72 VAL A CA 1
ATOM 578 C C . VAL A 1 72 ? -9.038 4.396 11.955 1.00 93.50 72 VAL A C 1
ATOM 580 O O . VAL A 1 72 ? -8.326 5.400 11.979 1.00 93.50 72 VAL A O 1
ATOM 583 N N . LEU A 1 73 ? -9.996 4.237 11.038 1.00 92.00 73 LEU A N 1
ATOM 584 C CA . LEU A 1 73 ? -10.252 5.224 9.988 1.00 92.00 73 LEU A CA 1
ATOM 585 C C . LEU A 1 73 ? -10.776 6.554 10.542 1.00 92.00 73 LEU A C 1
ATOM 587 O O . LEU A 1 73 ? -10.389 7.608 10.034 1.00 92.00 73 LEU A O 1
ATOM 591 N N . LYS A 1 74 ? -11.604 6.531 11.592 1.00 91.31 74 LYS A N 1
ATOM 592 C CA . LYS A 1 74 ? -12.037 7.748 12.298 1.00 91.31 74 LYS A CA 1
ATOM 593 C C . LYS A 1 74 ? -10.864 8.472 12.948 1.00 91.31 74 LYS A C 1
ATOM 595 O O . LYS A 1 74 ? -10.841 9.694 12.922 1.00 91.31 74 LYS A O 1
ATOM 600 N N . ASN A 1 75 ? -9.873 7.745 13.458 1.00 87.06 75 ASN A N 1
ATOM 601 C CA . ASN A 1 75 ? -8.669 8.332 14.051 1.00 87.06 75 ASN A CA 1
ATOM 602 C C . ASN A 1 75 ? -7.670 8.865 13.010 1.00 87.06 75 ASN A C 1
ATOM 604 O O . ASN A 1 75 ? -6.791 9.651 13.351 1.00 87.06 75 ASN A O 1
ATOM 608 N N . ALA A 1 76 ? -7.802 8.458 11.745 1.00 86.00 76 ALA A N 1
ATOM 609 C CA . ALA A 1 76 ? -6.915 8.876 10.661 1.00 86.00 76 ALA A CA 1
ATOM 610 C C . ALA A 1 76 ? -7.208 10.289 10.123 1.00 86.00 76 ALA A C 1
ATOM 612 O O . ALA A 1 76 ? -6.456 10.793 9.281 1.00 86.00 76 ALA A O 1
ATOM 613 N N . VAL A 1 77 ? -8.307 10.919 10.554 1.00 87.75 77 VAL A N 1
ATOM 614 C CA . VAL A 1 77 ? -8.679 12.273 10.124 1.00 87.75 77 VAL A CA 1
ATOM 615 C C . VAL A 1 77 ? -7.772 13.323 10.785 1.00 87.75 77 VAL A C 1
ATOM 617 O O . VAL A 1 77 ? -7.404 13.180 11.948 1.00 87.75 77 VAL A O 1
ATOM 620 N N . PRO A 1 78 ? -7.395 14.395 10.066 1.00 83.75 78 PRO A N 1
ATOM 621 C CA . PRO A 1 78 ? -6.393 15.354 10.543 1.00 83.75 78 PRO A CA 1
ATOM 622 C C . PRO A 1 78 ? -6.855 16.219 11.724 1.00 83.75 78 PRO A C 1
ATOM 624 O O . PRO A 1 78 ? -6.022 16.801 12.414 1.00 83.75 78 PRO A O 1
ATOM 627 N N . PHE A 1 79 ? -8.163 16.308 11.969 1.00 84.00 79 PHE A N 1
ATOM 628 C CA . PHE A 1 79 ? -8.731 17.134 13.028 1.00 84.00 79 PHE A CA 1
ATOM 629 C C . PHE A 1 79 ? -9.350 16.257 14.109 1.00 84.00 79 PHE A C 1
ATOM 631 O O . PHE A 1 79 ? -10.221 15.435 13.825 1.00 84.00 79 PHE A O 1
ATOM 638 N N . LYS A 1 80 ? -8.930 16.460 15.359 1.00 69.19 80 LYS A N 1
ATOM 639 C CA . LYS A 1 80 ? -9.634 15.890 16.509 1.00 69.19 80 LYS A CA 1
ATOM 640 C C . LYS A 1 80 ? -10.974 16.614 16.663 1.00 69.19 80 LYS A C 1
ATOM 642 O O . LYS A 1 80 ? -11.009 17.840 16.561 1.00 69.19 80 LYS A O 1
ATOM 647 N N . ARG A 1 81 ? -12.051 15.849 16.847 1.00 57.97 81 ARG A N 1
ATOM 648 C CA . ARG A 1 81 ? -13.317 16.392 17.355 1.00 57.97 81 ARG A CA 1
ATOM 649 C C . ARG A 1 81 ? -13.176 16.751 18.825 1.00 57.97 81 ARG A C 1
ATOM 651 O O . ARG A 1 81 ? -12.420 16.031 19.516 1.00 57.97 81 ARG A O 1
#

Radius of gyration: 16.23 Å; chains: 1; bounding box: 35×28×42 Å

Secondary structure (DSSP, 8-state):
-HHHHHHHTT-HHHHHHHHTHHHHHHHT--GGGGTGGGSTT--HHHHHHHHHTT--SHHHHHHS-HHHHHHHHHHTSSS--

Foldseek 3Di:
DVLVVCVVVVVVVVSVVVVQCPQCVVQVEDSQLSQVVVPVVDGRLLSVLCVVVPQRHPVSVVVDDPVVSVVSSVVSDPDDD

Organism: Gulo gulo (NCBI:txid48420)

pLDDT: mean 92.18, std 5.54, range [57.97, 96.88]

InterPro domains:
  IPR002298 DNA polymerase A [PTHR10133] (1-80)
  IPR048960 POLQ-like, helical domain [PF21099] (1-25)